Protein AF-A0A1F0C8H4-F1 (afdb_monomer)

Nearest PDB structures (foldseek):
  5tvk-assembly1_B  TM=7.133E-01  e=2.336E+00  Borreliella burgdorferi B31
  8j1c-assembly1_B  TM=4.695E-01  e=2.838E+00  Pseudomonas veronii

Mean predicted aligned error: 10.22 Å

Radius of gyration: 17.97 Å; Cα contacts (8 Å, |Δi|>4): 91; chains: 1; bounding box: 41×26×54 Å

Secondary structure (DSSP, 8-state):
---------S-HHHHHHHHHHHHHHHHHHHHHSB-TTT--BS--PPP-EEEEEE-TT-HHHHHHHHHHTT-TTEEEEEEP-HHHHHHHHTT--HHHHHT-HHHHHHHHHHHHHHHHHHHHHHHH-

Foldseek 3Di:
DDPPPDDDDDDLVVQVVVVVVVVVVLVVQQCVQADPVPRGGPRPDQAADEAEAQEPPDPSSVVSCVVCVPPPSYQYYQHHDCVVVVCVVVVHDVVRLCVDPVSCVVCVVNVVVVVVSVVSNVVVD

pLDDT: mean 75.13, std 14.5, range [27.33, 88.12]

Structure (mmCIF, N/CA/C/O backbone):
data_AF-A0A1F0C8H4-F1
#
_entry.id   AF-A0A1F0C8H4-F1
#
loop_
_atom_site.group_PDB
_atom_site.id
_atom_site.type_symbol
_atom_site.label_atom_id
_atom_site.label_alt_id
_atom_site.label_comp_id
_atom_site.label_asym_id
_atom_site.label_entity_id
_atom_site.label_seq_id
_atom_site.pdbx_PDB_ins_code
_atom_site.Cartn_x
_atom_site.Cartn_y
_atom_site.Cartn_z
_atom_site.occupancy
_atom_site.B_iso_or_equiv
_atom_site.auth_seq_id
_atom_site.auth_comp_id
_atom_site.auth_asym_id
_atom_site.auth_atom_id
_atom_site.pdbx_PDB_model_num
ATOM 1 N N . MET A 1 1 ? -18.655 -1.696 -5.902 1.00 35.06 1 MET A N 1
ATOM 2 C CA . MET A 1 1 ? -17.318 -1.966 -5.323 1.00 35.06 1 MET A CA 1
ATOM 3 C C . MET A 1 1 ? -16.272 -1.104 -6.038 1.00 35.06 1 MET A C 1
ATOM 5 O O . MET A 1 1 ? -15.453 -1.606 -6.791 1.00 35.06 1 MET A O 1
ATOM 9 N N . CYS A 1 2 ? -16.377 0.224 -5.913 1.00 35.12 2 CYS A N 1
ATOM 10 C CA . CYS A 1 2 ? -15.670 1.161 -6.794 1.00 35.12 2 CYS A CA 1
ATOM 11 C C . CYS A 1 2 ? -15.147 2.369 -6.006 1.00 35.12 2 CYS A C 1
ATOM 13 O O . CYS A 1 2 ? -15.578 3.485 -6.244 1.00 35.12 2 CYS A O 1
ATOM 15 N N . LEU A 1 3 ? -14.259 2.147 -5.035 1.00 27.33 3 LEU A N 1
ATOM 16 C CA . LEU A 1 3 ? -13.556 3.225 -4.324 1.00 27.33 3 LEU A CA 1
ATOM 17 C C . LEU A 1 3 ? -12.147 2.765 -3.920 1.00 27.33 3 LEU A C 1
ATOM 19 O O . LEU A 1 3 ? -11.830 2.605 -2.752 1.00 27.33 3 LEU A O 1
ATOM 23 N N . LEU A 1 4 ? -11.300 2.517 -4.917 1.00 32.03 4 LEU A N 1
ATOM 24 C CA . LEU A 1 4 ? -9.841 2.420 -4.750 1.00 32.03 4 LEU A CA 1
ATOM 25 C C . LEU A 1 4 ? -9.121 3.093 -5.932 1.00 32.03 4 LEU A C 1
ATOM 27 O O . LEU A 1 4 ? -8.027 2.710 -6.340 1.00 32.03 4 LEU A O 1
ATOM 31 N N . LYS A 1 5 ? -9.767 4.111 -6.516 1.00 35.88 5 LYS A N 1
ATOM 32 C CA . LYS A 1 5 ? -9.153 5.002 -7.499 1.00 35.88 5 LYS A CA 1
ATOM 33 C C . LYS A 1 5 ? -8.534 6.183 -6.756 1.00 35.88 5 LYS A C 1
ATOM 35 O O . LYS A 1 5 ? -9.225 6.860 -6.012 1.00 35.88 5 LYS A O 1
ATOM 40 N N . GLN A 1 6 ? -7.256 6.414 -7.049 1.00 35.00 6 GLN A N 1
ATOM 41 C CA . GLN A 1 6 ? -6.450 7.590 -6.704 1.00 35.00 6 GLN A CA 1
ATOM 42 C C . GLN A 1 6 ? -6.002 7.727 -5.244 1.00 35.00 6 GLN A C 1
ATOM 44 O O . GLN A 1 6 ? -6.524 8.546 -4.505 1.00 35.00 6 GLN A O 1
ATOM 49 N N . ILE A 1 7 ? -4.906 7.045 -4.891 1.00 33.44 7 ILE A N 1
ATOM 50 C CA . ILE A 1 7 ? -3.913 7.603 -3.956 1.00 33.44 7 ILE A CA 1
ATOM 51 C C . ILE A 1 7 ? -2.512 7.271 -4.489 1.00 33.44 7 ILE A C 1
ATOM 53 O O . ILE A 1 7 ? -1.862 6.314 -4.072 1.00 33.44 7 ILE A O 1
ATOM 57 N N . VAL A 1 8 ? -2.043 8.053 -5.461 1.00 43.28 8 VAL A N 1
ATOM 58 C CA . VAL A 1 8 ? -0.617 8.115 -5.809 1.00 43.28 8 VAL A CA 1
ATOM 59 C C . VAL A 1 8 ? -0.246 9.582 -5.920 1.00 43.28 8 VAL A C 1
ATOM 61 O O . VAL A 1 8 ? -0.296 10.140 -7.004 1.00 43.28 8 VAL A O 1
ATOM 64 N N . THR A 1 9 ? 0.123 10.199 -4.800 1.00 38.75 9 THR A N 1
ATOM 65 C CA . THR A 1 9 ? 1.004 11.371 -4.803 1.00 38.75 9 THR A CA 1
ATOM 66 C C . THR A 1 9 ? 1.609 11.602 -3.418 1.00 38.75 9 THR A C 1
ATOM 68 O O . THR A 1 9 ? 0.905 11.624 -2.416 1.00 38.75 9 THR A O 1
ATOM 71 N N . HIS A 1 10 ? 2.914 11.881 -3.447 1.00 34.62 10 HIS A N 1
ATOM 72 C CA . HIS A 1 10 ? 3.768 12.539 -2.454 1.00 34.62 10 HIS A CA 1
ATOM 73 C C . HIS A 1 10 ? 4.597 11.719 -1.439 1.00 34.62 10 HIS A C 1
ATOM 75 O O . HIS A 1 10 ? 4.100 11.022 -0.566 1.00 34.62 10 HIS A O 1
ATOM 81 N N . LYS A 1 11 ? 5.921 11.912 -1.601 1.00 40.38 11 LYS A N 1
ATOM 82 C CA . LYS A 1 11 ? 7.092 11.683 -0.731 1.00 40.38 11 LYS A CA 1
ATOM 83 C C . LYS A 1 11 ? 6.915 10.778 0.502 1.00 40.38 11 LYS A C 1
ATOM 85 O O . LYS A 1 11 ? 6.245 11.127 1.461 1.00 40.38 11 LYS A O 1
ATOM 90 N N . VAL A 1 12 ? 7.766 9.751 0.531 1.00 46.56 12 VAL A N 1
ATOM 91 C CA . VAL A 1 12 ? 8.044 8.754 1.587 1.00 46.56 12 VAL A CA 1
ATOM 92 C C . VAL A 1 12 ? 8.048 9.291 3.037 1.00 46.56 12 VAL A C 1
ATOM 94 O O . VAL A 1 12 ? 7.595 8.594 3.936 1.00 46.56 12 VAL A O 1
ATOM 97 N N . LEU A 1 13 ? 8.508 10.528 3.287 1.00 43.00 13 LEU A N 1
ATOM 98 C CA . LEU A 1 13 ? 8.471 11.146 4.629 1.00 43.00 13 LEU A CA 1
ATOM 99 C C . LEU A 1 13 ? 7.068 11.610 5.057 1.00 43.00 13 LEU A C 1
ATOM 101 O O . LEU A 1 13 ? 6.732 11.536 6.234 1.00 43.00 13 LEU A O 1
ATOM 105 N N . SER A 1 14 ? 6.233 12.049 4.111 1.00 51.91 14 SER A N 1
ATOM 106 C CA . SER A 1 14 ? 4.853 12.461 4.390 1.00 51.91 14 SER A CA 1
ATOM 107 C C . SER A 1 14 ? 4.005 11.276 4.847 1.00 51.91 14 SER A C 1
ATOM 109 O O . SER A 1 14 ? 3.116 11.442 5.671 1.00 51.91 14 SER A O 1
ATOM 111 N N . THR A 1 15 ? 4.282 10.072 4.340 1.00 56.50 15 THR A N 1
ATOM 112 C CA . THR A 1 15 ? 3.482 8.875 4.627 1.00 56.50 15 THR A CA 1
ATOM 113 C C . THR A 1 15 ? 3.611 8.422 6.085 1.00 56.50 15 THR A C 1
ATOM 115 O O . THR A 1 15 ? 2.633 7.969 6.669 1.00 56.50 15 THR A O 1
ATOM 118 N N . PHE A 1 16 ? 4.791 8.584 6.693 1.00 63.00 16 PHE A N 1
ATOM 119 C CA . PHE A 1 16 ? 5.025 8.219 8.094 1.00 63.00 16 PHE A CA 1
ATOM 120 C C . PHE A 1 16 ? 4.377 9.205 9.075 1.00 63.00 16 PHE A C 1
ATOM 122 O O . PHE A 1 16 ? 3.740 8.790 10.036 1.00 63.00 16 PHE A O 1
ATOM 129 N N . ILE A 1 17 ? 4.472 10.509 8.796 1.00 63.88 17 ILE A N 1
ATOM 130 C CA . ILE A 1 17 ? 3.812 11.546 9.607 1.00 63.88 17 ILE A CA 1
ATOM 131 C C . ILE A 1 17 ? 2.290 11.376 9.543 1.00 63.88 17 ILE A C 1
ATOM 133 O O . ILE A 1 17 ? 1.618 11.423 10.568 1.00 63.88 17 ILE A O 1
ATOM 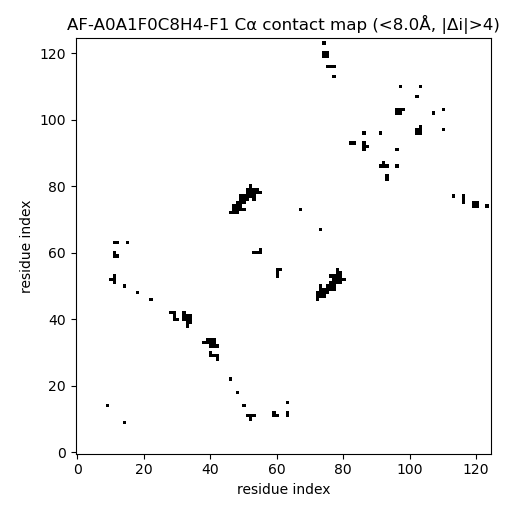137 N N . VAL A 1 18 ? 1.748 11.108 8.349 1.00 70.75 18 VAL A N 1
ATOM 138 C CA . VAL A 1 18 ? 0.315 10.832 8.166 1.00 70.75 18 VAL A CA 1
ATOM 139 C C . VAL A 1 18 ? -0.123 9.592 8.947 1.00 70.75 18 VAL A C 1
ATOM 141 O O . VAL A 1 18 ? -1.209 9.600 9.518 1.00 70.75 18 VAL A O 1
ATOM 144 N N . TYR A 1 19 ? 0.711 8.550 9.006 1.00 71.62 19 TYR A N 1
ATOM 145 C CA . TYR A 1 19 ? 0.418 7.351 9.791 1.00 71.62 19 TYR A CA 1
ATOM 146 C C . TYR A 1 19 ? 0.299 7.650 11.286 1.00 71.62 19 TYR A C 1
ATOM 148 O O . TYR A 1 19 ? -0.704 7.273 11.889 1.00 71.62 19 TYR A O 1
ATOM 156 N N . ILE A 1 20 ? 1.284 8.343 11.864 1.00 73.62 20 ILE A N 1
ATOM 157 C CA . ILE A 1 20 ? 1.271 8.702 13.290 1.00 73.62 20 ILE A CA 1
ATOM 158 C C . ILE A 1 20 ? 0.032 9.542 13.595 1.00 73.62 20 ILE A C 1
ATOM 160 O O . ILE A 1 20 ? -0.769 9.172 14.446 1.00 73.62 20 ILE A O 1
ATOM 164 N N . HIS A 1 21 ? -0.190 10.591 12.805 1.00 80.75 21 HIS A N 1
ATOM 165 C CA . HIS A 1 21 ? -1.296 11.524 13.000 1.00 80.75 21 HIS A CA 1
ATOM 166 C C . HIS A 1 21 ? -2.680 10.866 12.887 1.00 80.75 21 HIS A C 1
ATOM 168 O O . HIS A 1 21 ? -3.586 11.160 13.663 1.00 80.75 21 HIS A O 1
ATOM 174 N N . LEU A 1 22 ? -2.872 9.966 11.915 1.00 80.75 22 LEU A N 1
ATOM 175 C CA . LEU A 1 22 ? -4.128 9.219 11.787 1.00 80.75 22 LEU A CA 1
ATOM 176 C C . LEU A 1 22 ? -4.314 8.219 12.922 1.00 80.75 22 LEU A C 1
ATOM 178 O O . LEU A 1 22 ? -5.440 8.038 13.372 1.00 80.75 22 LEU A O 1
ATOM 182 N N . SER A 1 23 ? -3.236 7.580 13.372 1.00 79.62 23 SER A N 1
ATOM 183 C CA . SER A 1 23 ? -3.293 6.629 14.483 1.00 79.62 23 SER A CA 1
ATOM 184 C C . SER A 1 23 ? -3.679 7.337 15.780 1.00 79.62 23 SER A C 1
ATOM 186 O O . SER A 1 23 ? -4.604 6.893 16.452 1.00 79.62 23 SER A O 1
ATOM 188 N N . GLU A 1 24 ? -3.046 8.474 16.077 1.00 83.75 24 GLU A N 1
ATOM 189 C CA . GLU A 1 24 ? -3.352 9.311 17.244 1.00 83.75 24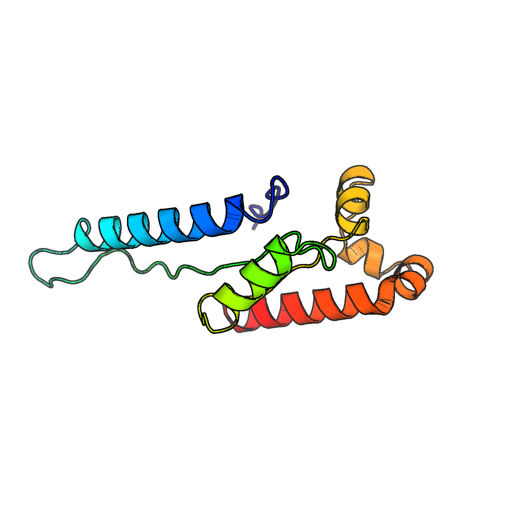 GLU A CA 1
ATOM 190 C C . GLU A 1 24 ? -4.815 9.761 17.239 1.00 83.75 24 GLU A C 1
ATOM 192 O O . GLU A 1 24 ? -5.543 9.497 18.193 1.00 83.75 24 GLU A O 1
ATOM 197 N N . ARG A 1 25 ? -5.297 10.315 16.119 1.00 83.69 25 ARG A N 1
ATOM 198 C CA . ARG A 1 25 ? -6.700 10.743 15.995 1.00 83.69 25 ARG A CA 1
ATOM 199 C C . ARG A 1 25 ? -7.709 9.613 16.142 1.00 83.69 25 ARG A C 1
ATOM 201 O O . ARG A 1 25 ? -8.818 9.835 16.618 1.00 83.69 25 ARG A O 1
ATOM 208 N N . LEU A 1 26 ? -7.372 8.411 15.682 1.00 83.00 26 LEU A N 1
ATOM 209 C CA . LEU A 1 26 ? -8.274 7.264 15.775 1.00 83.00 26 LEU A CA 1
ATOM 210 C C . LEU A 1 26 ? -8.362 6.762 17.223 1.00 83.00 26 LEU A C 1
ATOM 212 O O . LEU A 1 26 ? -9.438 6.359 17.660 1.00 83.00 26 LEU A O 1
ATOM 216 N N . GLU A 1 27 ? -7.268 6.841 17.983 1.00 82.12 27 GLU A N 1
ATOM 217 C CA . GLU A 1 27 ? -7.264 6.547 19.421 1.00 82.12 27 GLU A CA 1
ATOM 218 C C . GLU A 1 27 ? -7.977 7.626 20.251 1.00 82.12 27 GLU A C 1
ATOM 220 O O . GLU A 1 27 ? -8.754 7.290 21.150 1.00 82.12 27 GLU A O 1
ATOM 225 N N . GLU A 1 28 ? -7.813 8.907 19.912 1.00 83.62 28 GLU A N 1
ATOM 226 C CA . GLU A 1 28 ? -8.620 9.996 20.486 1.00 83.62 28 GLU A CA 1
ATOM 227 C C . GLU A 1 28 ? -10.112 9.740 20.242 1.00 83.62 28 GLU A C 1
ATOM 229 O O . GLU A 1 28 ? -10.909 9.703 21.179 1.00 83.62 28 GLU A O 1
ATOM 234 N N . PHE A 1 29 ? -10.482 9.428 18.998 1.00 81.75 29 PHE A N 1
ATOM 235 C CA . PHE A 1 29 ? -11.871 9.161 18.640 1.00 81.75 29 PHE A CA 1
ATOM 236 C C . PHE A 1 29 ? -12.444 7.928 19.352 1.00 81.75 29 PHE A C 1
ATOM 238 O O . PHE A 1 29 ? -13.600 7.942 19.770 1.00 81.75 29 PHE A O 1
ATOM 245 N N . LYS A 1 30 ? -11.648 6.871 19.555 1.00 81.44 30 LYS A N 1
ATOM 246 C CA . LYS A 1 30 ? -12.053 5.711 20.369 1.00 81.44 30 LYS A CA 1
ATOM 247 C C . LYS A 1 30 ? -12.343 6.087 21.818 1.00 81.44 30 LYS A C 1
ATOM 249 O O . LYS A 1 30 ? -13.261 5.517 22.411 1.00 81.44 30 LYS A O 1
A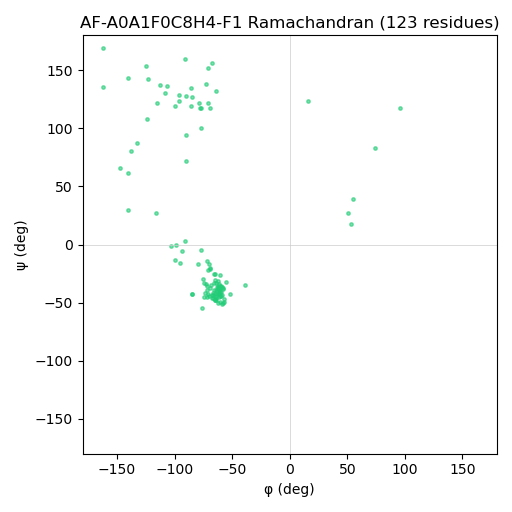TOM 254 N N . THR A 1 31 ? -11.543 7.001 22.363 1.00 78.50 31 THR A N 1
ATOM 255 C CA . THR A 1 31 ? -11.619 7.465 23.752 1.00 78.50 31 THR A CA 1
ATOM 256 C C . THR A 1 31 ? -12.790 8.416 23.972 1.00 78.50 31 THR A C 1
ATOM 258 O O . THR A 1 31 ? -13.342 8.444 25.065 1.00 78.50 31 THR A O 1
ATOM 261 N N . GLU A 1 32 ? -13.202 9.166 22.950 1.00 79.62 32 GLU A N 1
ATOM 262 C CA . GLU A 1 32 ? -14.374 10.047 23.006 1.00 79.62 32 GLU A CA 1
ATOM 263 C C . GLU A 1 32 ? -15.681 9.301 22.708 1.00 79.62 32 GLU A C 1
ATOM 265 O O . GLU A 1 32 ? -16.687 9.487 23.392 1.00 79.62 32 GLU A O 1
ATOM 270 N N . ALA A 1 33 ? -15.677 8.422 21.703 1.00 76.25 33 ALA A N 1
ATOM 271 C CA . ALA A 1 33 ? -16.850 7.673 21.270 1.00 76.25 33 ALA A CA 1
ATOM 272 C C . ALA A 1 33 ? -16.963 6.337 22.020 1.00 76.25 33 ALA A C 1
ATOM 274 O O . ALA A 1 33 ? -16.769 5.261 21.444 1.00 76.25 33 ALA A O 1
ATOM 275 N N . PHE A 1 34 ? -17.310 6.402 23.305 1.00 75.44 34 PHE A N 1
ATOM 276 C CA . PHE A 1 34 ? -17.566 5.224 24.134 1.00 75.44 34 PHE A CA 1
ATOM 277 C C . PHE A 1 34 ? -18.942 5.260 24.796 1.00 75.44 34 PHE A C 1
ATOM 279 O O . PHE A 1 34 ? -19.540 6.309 25.031 1.00 75.44 34 PHE A O 1
ATOM 286 N N . ASP A 1 35 ? -19.462 4.077 25.093 1.00 75.38 35 ASP A N 1
ATOM 287 C CA . ASP A 1 35 ? -20.694 3.915 25.850 1.00 75.38 35 ASP A CA 1
ATOM 288 C C . ASP A 1 35 ? -20.422 4.111 27.351 1.00 75.38 35 ASP A C 1
ATOM 290 O O . ASP A 1 35 ? -19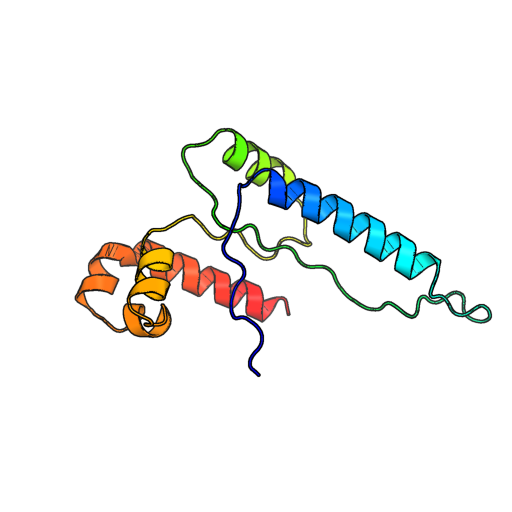.638 3.381 27.961 1.00 75.38 35 ASP A O 1
ATOM 294 N N . PHE A 1 36 ? -21.102 5.074 27.974 1.00 66.88 36 PHE A N 1
ATOM 295 C CA . PHE A 1 36 ? -20.967 5.377 29.401 1.00 66.88 36 PHE A CA 1
ATOM 296 C C . PHE A 1 36 ? -21.333 4.204 30.324 1.00 66.88 36 PHE A C 1
ATOM 298 O O . PHE A 1 36 ? -20.823 4.141 31.445 1.00 66.88 36 PHE A O 1
ATOM 305 N N . LYS A 1 37 ? -22.195 3.273 29.886 1.00 73.06 37 LYS A N 1
ATOM 306 C CA . LYS A 1 37 ? -22.593 2.107 30.693 1.00 73.06 37 LYS A CA 1
ATOM 307 C C . LYS A 1 37 ? -21.617 0.942 30.575 1.00 73.06 37 LYS A C 1
ATOM 309 O O . LYS A 1 37 ? -21.321 0.303 31.580 1.00 73.06 37 LYS A O 1
ATOM 314 N N . THR A 1 38 ? -21.141 0.647 29.370 1.00 74.44 38 THR A N 1
ATOM 315 C CA . THR A 1 38 ? -20.311 -0.543 29.104 1.00 74.44 38 THR A CA 1
ATOM 316 C C . THR A 1 38 ? -18.814 -0.235 29.044 1.00 74.44 38 THR A C 1
ATOM 318 O O . THR A 1 38 ? -18.004 -1.159 29.087 1.00 74.44 38 THR A O 1
ATOM 321 N N . ARG A 1 39 ? -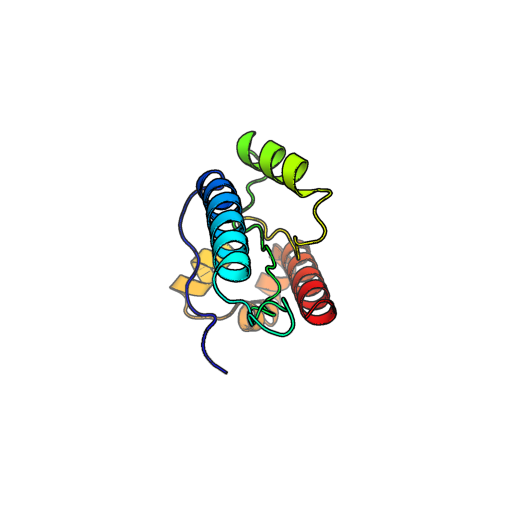18.435 1.052 28.963 1.00 70.25 39 ARG A N 1
ATOM 322 C CA . ARG A 1 39 ? -17.070 1.543 28.684 1.00 70.25 39 ARG A CA 1
ATOM 323 C C . ARG A 1 39 ? -16.451 0.961 27.408 1.00 70.25 39 ARG A C 1
ATOM 325 O O . ARG A 1 39 ? -15.238 1.028 27.226 1.00 70.25 39 ARG A O 1
ATOM 332 N N . ALA A 1 40 ? -17.269 0.400 26.521 1.00 69.88 40 ALA A N 1
ATOM 333 C CA . ALA A 1 40 ? -16.823 -0.092 25.231 1.00 69.88 40 ALA A CA 1
ATOM 334 C C . ALA A 1 40 ? -16.819 1.058 24.218 1.00 69.88 40 ALA A C 1
ATOM 336 O O . ALA A 1 40 ? -17.771 1.836 24.141 1.00 69.88 40 ALA A O 1
ATOM 337 N N . SER A 1 41 ? -15.743 1.161 23.439 1.00 72.06 41 SER A N 1
ATOM 338 C CA . SER A 1 41 ? -15.677 2.105 22.325 1.00 72.06 41 SER A CA 1
ATOM 339 C C . SER A 1 41 ? -16.570 1.633 21.176 1.00 72.06 41 SER A C 1
ATOM 341 O O . SER A 1 41 ? -16.553 0.453 20.818 1.00 72.06 41 SER A O 1
ATOM 343 N N . TYR A 1 42 ? -17.309 2.553 20.555 1.00 75.19 42 TYR A N 1
ATOM 344 C CA . TYR A 1 42 ? -18.088 2.275 19.341 1.00 75.19 42 TYR A CA 1
ATOM 345 C C . TYR A 1 42 ? -17.201 2.094 18.100 1.00 75.19 42 TYR A C 1
ATOM 347 O O . TYR A 1 42 ? -17.652 1.607 17.061 1.00 75.19 42 TYR A O 1
ATOM 355 N N . VAL A 1 43 ? -15.929 2.480 18.190 1.00 72.94 43 VAL A N 1
ATOM 356 C CA . VAL A 1 43 ? -14.999 2.492 17.064 1.00 72.94 43 VAL A CA 1
ATOM 357 C C . VAL A 1 43 ? -14.289 1.142 16.972 1.00 72.94 43 VAL A C 1
ATOM 359 O O . VAL A 1 43 ? -13.256 0.901 17.594 1.00 72.94 43 VAL A O 1
ATOM 362 N N . THR A 1 44 ? -14.837 0.250 16.150 1.00 74.62 44 THR A N 1
ATOM 363 C CA . THR A 1 44 ? -14.294 -1.101 15.901 1.00 74.62 44 THR A CA 1
ATOM 364 C C . THR A 1 44 ? -13.318 -1.166 14.720 1.00 74.62 44 THR A C 1
ATOM 366 O O . THR A 1 44 ? -12.834 -2.242 14.362 1.00 74.62 44 THR A O 1
ATOM 369 N N . ALA A 1 45 ? -13.014 -0.022 14.100 1.00 74.50 45 ALA A N 1
ATOM 370 C CA . ALA A 1 45 ? -12.167 0.053 12.918 1.00 74.50 45 ALA A CA 1
ATOM 371 C C . ALA A 1 45 ? -10.727 -0.406 13.213 1.00 74.50 45 ALA A C 1
ATOM 373 O O . ALA A 1 45 ? -10.088 0.044 14.168 1.00 74.50 45 ALA A O 1
ATOM 374 N N . LYS A 1 46 ? -10.200 -1.283 12.351 1.00 74.75 46 LYS A N 1
ATOM 375 C CA . LYS A 1 46 ? -8.795 -1.705 12.364 1.00 74.75 46 LYS A CA 1
ATOM 376 C C . LYS A 1 46 ? -8.012 -0.870 11.358 1.00 74.75 46 LYS A C 1
ATOM 378 O O . LYS A 1 46 ? -8.359 -0.837 10.179 1.00 74.75 46 LYS A O 1
ATOM 383 N N . LEU A 1 47 ? -6.960 -0.205 11.829 1.00 76.31 47 LEU A N 1
ATOM 384 C CA . LEU A 1 47 ? -6.073 0.574 10.976 1.00 76.31 47 LEU A CA 1
ATOM 385 C C . LEU A 1 47 ? -5.007 -0.340 10.369 1.00 76.31 47 LEU A C 1
ATOM 387 O O . LEU A 1 47 ? -4.304 -1.057 11.081 1.00 76.31 47 LEU A O 1
ATOM 391 N N . PHE A 1 48 ? -4.890 -0.290 9.048 1.00 79.75 48 PHE A N 1
ATOM 392 C CA . PHE A 1 48 ? -3.881 -1.017 8.294 1.00 79.75 48 PHE A CA 1
ATOM 393 C C . PHE A 1 48 ? -3.054 -0.057 7.450 1.00 79.75 48 PHE A C 1
ATOM 395 O O . PHE A 1 48 ? -3.584 0.895 6.875 1.00 79.75 48 PHE A O 1
ATOM 402 N N . PHE A 1 49 ? -1.756 -0.334 7.341 1.00 79.44 49 PHE A N 1
ATOM 403 C CA . PHE A 1 49 ? -0.821 0.515 6.617 1.00 79.44 49 PHE A CA 1
ATOM 404 C C . PHE A 1 49 ? -0.274 -0.161 5.356 1.00 79.44 49 PHE A C 1
ATOM 406 O O . PHE A 1 49 ? 0.113 -1.333 5.364 1.00 79.44 49 PHE A O 1
ATOM 413 N N . LEU A 1 50 ? -0.196 0.610 4.269 1.00 81.00 50 LEU A N 1
ATOM 414 C CA . LEU A 1 50 ? 0.381 0.202 2.991 1.00 81.00 50 LEU A CA 1
ATOM 415 C C . LEU A 1 50 ? 1.482 1.194 2.603 1.00 81.00 50 LEU A C 1
ATOM 417 O O . LEU A 1 50 ? 1.202 2.331 2.223 1.00 81.00 50 LEU A O 1
ATOM 421 N N . GLY A 1 51 ? 2.743 0.771 2.692 1.00 76.69 51 GLY A N 1
ATOM 422 C CA . GLY A 1 51 ? 3.873 1.635 2.352 1.00 76.69 51 GLY A CA 1
ATOM 423 C C . GLY A 1 51 ? 4.039 1.747 0.842 1.00 76.69 51 GLY A C 1
ATOM 424 O O . GLY A 1 51 ? 4.580 0.844 0.217 1.00 76.69 51 GLY A O 1
ATOM 425 N N . ASN A 1 52 ? 3.571 2.839 0.242 1.00 80.81 52 ASN A N 1
ATOM 426 C CA . ASN A 1 52 ? 3.611 3.044 -1.208 1.00 80.81 52 ASN A CA 1
ATOM 427 C C . ASN A 1 52 ? 4.891 3.773 -1.677 1.00 80.81 52 ASN A C 1
ATOM 429 O O . ASN A 1 52 ? 5.533 4.490 -0.911 1.00 80.81 52 ASN A O 1
ATOM 433 N N . MET A 1 53 ? 5.226 3.638 -2.966 1.00 76.31 53 MET A N 1
ATOM 434 C CA . MET A 1 53 ? 6.315 4.347 -3.658 1.00 76.31 53 MET A CA 1
ATOM 435 C C . MET A 1 53 ? 7.698 4.201 -3.003 1.00 76.31 53 MET A C 1
ATOM 437 O O . MET A 1 53 ? 8.498 5.144 -2.988 1.00 76.31 53 MET A O 1
ATOM 441 N N . ILE A 1 54 ? 8.015 3.012 -2.496 1.00 80.25 54 ILE A N 1
ATOM 442 C CA . ILE A 1 54 ? 9.304 2.763 -1.846 1.00 80.25 54 ILE A CA 1
ATOM 443 C C . ILE A 1 54 ? 10.428 2.782 -2.890 1.00 80.25 54 ILE A C 1
ATOM 445 O O . ILE A 1 54 ? 10.449 1.970 -3.819 1.00 80.25 54 ILE A O 1
ATOM 449 N N . LYS A 1 55 ? 11.373 3.722 -2.755 1.00 79.12 55 LYS A N 1
ATOM 450 C CA . LYS A 1 55 ? 12.538 3.845 -3.646 1.00 79.12 55 LYS A CA 1
ATOM 451 C C . LYS A 1 55 ? 13.746 3.140 -3.036 1.00 79.12 55 LYS A C 1
ATOM 453 O O . LYS A 1 55 ? 14.139 3.432 -1.915 1.00 79.12 55 LYS A O 1
ATOM 458 N N . HIS A 1 56 ? 14.409 2.268 -3.789 1.00 70.00 56 HIS A N 1
ATOM 459 C CA . HIS A 1 56 ? 15.564 1.522 -3.267 1.00 70.00 56 HIS A CA 1
ATOM 460 C C . HIS A 1 56 ? 16.814 2.388 -3.007 1.00 70.00 56 HIS A C 1
ATOM 462 O O . HIS A 1 56 ? 17.683 1.996 -2.228 1.00 70.00 56 HIS A O 1
ATOM 468 N N . ASN A 1 57 ? 16.915 3.563 -3.638 1.00 69.56 57 ASN A N 1
ATOM 469 C CA . ASN A 1 57 ? 18.125 4.388 -3.640 1.00 69.56 57 ASN A CA 1
ATOM 470 C C . ASN A 1 57 ? 18.128 5.546 -2.628 1.00 69.56 57 ASN A C 1
ATOM 472 O O . ASN A 1 57 ? 19.122 6.265 -2.565 1.00 69.56 57 ASN A O 1
ATOM 476 N N . THR A 1 58 ? 17.072 5.744 -1.831 1.00 78.62 58 THR A N 1
ATOM 477 C CA . THR A 1 58 ? 17.029 6.852 -0.862 1.00 78.62 58 THR A CA 1
ATOM 478 C C . THR A 1 58 ? 17.194 6.361 0.574 1.00 78.62 58 THR A C 1
ATOM 480 O O . THR A 1 58 ? 16.564 5.387 0.989 1.00 78.62 58 THR A O 1
ATOM 483 N N . ASN A 1 59 ? 18.013 7.067 1.361 1.00 76.44 59 ASN A N 1
ATOM 484 C CA . ASN A 1 59 ? 18.193 6.779 2.791 1.00 76.44 59 ASN A CA 1
ATOM 485 C C . ASN A 1 59 ? 16.862 6.845 3.555 1.00 76.44 59 ASN A C 1
ATOM 487 O O . ASN A 1 59 ? 16.575 5.958 4.350 1.00 76.44 59 ASN A O 1
ATOM 491 N N . SER A 1 60 ? 15.996 7.797 3.200 1.00 74.19 60 SER A N 1
ATOM 492 C CA . SER A 1 60 ? 14.643 7.930 3.750 1.00 74.19 60 SER A CA 1
ATOM 493 C C . SER A 1 60 ? 13.767 6.688 3.557 1.00 74.19 60 SER A C 1
ATOM 495 O O . SER A 1 60 ? 13.013 6.321 4.451 1.00 74.19 60 SER A O 1
ATOM 497 N N . SER A 1 61 ? 13.880 5.995 2.417 1.00 72.44 61 SER A N 1
ATOM 498 C CA . SER A 1 61 ? 13.133 4.751 2.190 1.00 72.44 61 SER A CA 1
ATOM 499 C C . SER A 1 61 ? 13.683 3.612 3.043 1.00 72.44 61 SER A C 1
ATOM 501 O O . SER A 1 61 ? 12.916 2.794 3.542 1.00 72.44 61 SER A O 1
ATOM 503 N N . LYS A 1 62 ? 15.005 3.564 3.255 1.00 78.81 62 LYS A N 1
ATOM 504 C CA . LYS A 1 62 ? 15.637 2.563 4.129 1.00 78.81 62 LYS A CA 1
ATOM 505 C C . LYS A 1 62 ? 15.240 2.766 5.590 1.00 78.81 62 LYS A C 1
ATOM 507 O O . LYS A 1 62 ? 14.970 1.783 6.274 1.00 78.81 62 LYS A O 1
ATOM 512 N N . GLU A 1 63 ? 15.192 4.010 6.056 1.00 77.62 63 GLU A N 1
ATOM 513 C CA . GLU A 1 63 ? 14.715 4.352 7.401 1.00 77.62 63 GLU A CA 1
ATOM 514 C C . GLU A 1 63 ? 13.242 3.997 7.580 1.00 77.62 63 GLU A C 1
ATOM 516 O O . GLU A 1 63 ? 12.909 3.306 8.537 1.00 77.62 63 GLU A O 1
ATOM 521 N N . LEU A 1 64 ? 12.386 4.345 6.612 1.00 77.25 64 LEU A N 1
ATOM 522 C CA . LEU A 1 64 ? 10.972 3.972 6.651 1.00 77.25 64 LEU A CA 1
ATOM 523 C C . LEU A 1 64 ? 10.785 2.450 6.753 1.00 77.25 64 LEU A C 1
ATOM 525 O O . LEU A 1 64 ? 10.025 1.974 7.593 1.00 77.25 64 LEU A O 1
ATOM 529 N N . ILE A 1 65 ? 11.508 1.674 5.937 1.00 78.62 65 ILE A N 1
ATOM 530 C CA . ILE A 1 65 ? 11.453 0.206 5.991 1.00 78.62 65 ILE A CA 1
ATOM 531 C C . ILE A 1 65 ? 11.900 -0.305 7.364 1.00 78.62 65 ILE A C 1
ATOM 533 O O . ILE A 1 65 ? 11.292 -1.237 7.881 1.00 78.62 65 ILE A O 1
ATOM 537 N N . ARG A 1 66 ? 12.950 0.277 7.960 1.00 79.81 66 ARG A N 1
ATOM 538 C CA . ARG A 1 66 ? 13.446 -0.128 9.286 1.00 79.81 66 ARG A CA 1
ATOM 539 C C . ARG A 1 66 ? 12.417 0.140 10.380 1.00 79.81 66 ARG A C 1
ATOM 541 O O . ARG A 1 66 ? 12.149 -0.773 11.156 1.00 79.81 66 ARG A O 1
ATOM 548 N N . SER A 1 67 ? 11.821 1.330 10.406 1.00 76.69 67 SER A N 1
ATOM 549 C CA . SER A 1 67 ? 10.816 1.702 11.409 1.00 76.69 67 SER A CA 1
ATOM 550 C C . SER A 1 67 ? 9.550 0.851 11.307 1.00 76.69 67 SER A C 1
ATOM 552 O O . SER A 1 67 ? 8.944 0.522 12.319 1.00 76.69 67 SER A O 1
ATOM 554 N N . LEU A 1 68 ? 9.179 0.441 10.091 1.00 77.12 68 LEU A N 1
ATOM 555 C CA . LEU A 1 68 ? 7.958 -0.324 9.830 1.00 77.12 68 LEU A CA 1
ATOM 556 C C . LEU A 1 68 ? 8.156 -1.850 9.819 1.00 77.12 68 LEU A C 1
ATOM 558 O O . LEU A 1 68 ? 7.180 -2.589 9.713 1.00 77.12 68 LEU A O 1
ATOM 562 N N . LYS A 1 69 ? 9.394 -2.353 9.930 1.00 73.62 69 LYS A N 1
ATOM 563 C CA . LYS A 1 69 ? 9.704 -3.789 9.776 1.00 73.62 69 LYS A CA 1
ATOM 564 C C . LYS A 1 69 ? 9.016 -4.680 10.816 1.00 73.62 69 LYS A C 1
ATOM 566 O O . LYS A 1 69 ? 8.708 -5.829 10.513 1.00 73.62 69 LYS A O 1
ATOM 571 N N . ASN A 1 70 ? 8.795 -4.153 12.019 1.00 73.00 70 ASN A N 1
ATOM 572 C CA . ASN A 1 70 ? 8.250 -4.900 13.155 1.00 73.00 70 ASN A CA 1
ATOM 573 C C . ASN A 1 70 ? 6.767 -4.601 13.425 1.00 73.00 70 ASN A C 1
ATOM 575 O O . ASN A 1 70 ? 6.186 -5.188 14.337 1.00 73.00 70 ASN A O 1
ATOM 579 N N . ASP A 1 71 ? 6.148 -3.703 12.656 1.00 76.19 71 ASP A N 1
ATOM 580 C CA . ASP A 1 71 ? 4.765 -3.297 12.880 1.00 76.19 71 ASP A CA 1
ATOM 581 C C . ASP A 1 71 ? 3.792 -4.260 12.175 1.00 76.19 71 ASP A C 1
ATOM 583 O O . ASP A 1 71 ? 3.813 -4.443 10.954 1.00 76.19 71 ASP A O 1
ATOM 587 N N . LYS A 1 72 ? 2.924 -4.905 12.963 1.00 73.62 72 LYS A N 1
ATOM 588 C CA . LYS A 1 72 ? 1.944 -5.888 12.475 1.00 73.62 72 LYS A CA 1
ATOM 589 C C . LYS A 1 72 ? 0.812 -5.246 11.665 1.00 73.62 72 LYS A C 1
ATOM 5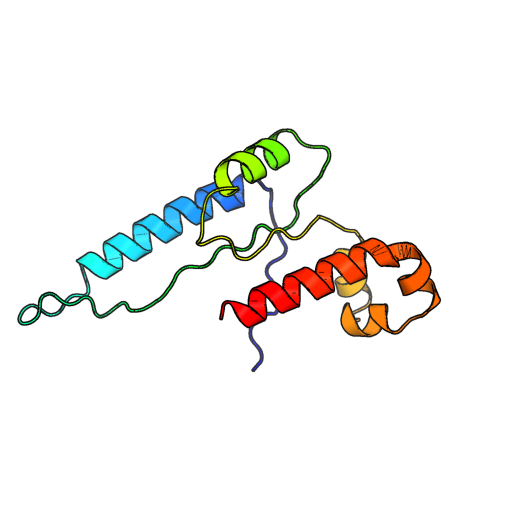91 O O . LYS A 1 72 ? 0.189 -5.955 10.865 1.00 73.62 72 LYS A O 1
ATOM 596 N N . SER A 1 73 ? 0.569 -3.945 11.853 1.00 76.94 73 SER A N 1
ATOM 597 C CA . SER A 1 73 ? -0.439 -3.167 11.118 1.00 76.94 73 SER A CA 1
ATOM 598 C C . SER A 1 73 ? -0.051 -2.943 9.652 1.00 76.94 73 SER A C 1
ATOM 600 O O . SER A 1 73 ? -0.908 -2.663 8.811 1.00 76.94 73 SER A O 1
ATOM 602 N N . VAL A 1 74 ? 1.227 -3.136 9.308 1.00 80.25 74 VAL A N 1
ATOM 603 C CA . VAL A 1 74 ? 1.723 -3.002 7.940 1.00 80.25 74 VAL A CA 1
ATOM 604 C C . VAL A 1 74 ? 1.338 -4.239 7.127 1.00 80.25 74 VAL A C 1
ATOM 606 O O . VAL A 1 74 ? 1.747 -5.379 7.394 1.00 80.25 74 VAL A O 1
ATOM 609 N N . LEU A 1 75 ? 0.533 -4.020 6.092 1.00 80.56 75 LEU A N 1
ATOM 610 C CA . LEU A 1 75 ? 0.105 -5.069 5.175 1.00 80.56 75 LEU A CA 1
ATOM 611 C C . LEU A 1 75 ? 1.236 -5.416 4.207 1.00 80.56 75 LEU A C 1
ATOM 613 O O . LEU A 1 75 ? 1.674 -6.573 4.131 1.00 80.56 75 LEU A O 1
ATOM 617 N N . ALA A 1 76 ? 1.755 -4.401 3.517 1.00 80.44 76 ALA A N 1
ATOM 618 C CA . ALA A 1 76 ? 2.806 -4.563 2.527 1.00 80.44 76 ALA A CA 1
ATOM 619 C C . ALA A 1 76 ? 3.535 -3.254 2.196 1.00 80.44 76 ALA A C 1
ATOM 621 O O . ALA A 1 76 ? 3.098 -2.161 2.558 1.00 80.44 76 ALA A O 1
ATOM 622 N N . MET A 1 77 ? 4.644 -3.402 1.468 1.00 81.00 77 MET A N 1
ATOM 623 C CA . MET A 1 77 ? 5.426 -2.318 0.883 1.00 81.00 77 MET A CA 1
ATOM 624 C C . MET A 1 77 ? 5.358 -2.444 -0.640 1.00 81.00 77 MET A C 1
ATOM 626 O O . MET A 1 77 ? 5.744 -3.475 -1.181 1.00 81.00 77 MET A O 1
ATOM 630 N N . ILE A 1 78 ? 4.876 -1.410 -1.325 1.00 83.56 78 ILE A N 1
ATOM 631 C CA . ILE A 1 78 ? 4.790 -1.352 -2.783 1.00 83.56 78 ILE A CA 1
ATOM 632 C C . ILE A 1 78 ? 5.978 -0.531 -3.309 1.00 83.56 78 ILE A C 1
ATOM 634 O O . ILE A 1 78 ? 6.112 0.654 -2.970 1.00 83.56 78 ILE A O 1
ATOM 638 N N . PRO A 1 79 ? 6.859 -1.128 -4.133 1.00 82.81 79 PRO A N 1
ATOM 639 C CA . PRO A 1 79 ? 8.009 -0.427 -4.678 1.00 82.81 79 PRO A CA 1
ATOM 640 C C . PRO A 1 79 ? 7.594 0.607 -5.725 1.00 82.81 79 PRO A C 1
ATOM 642 O O . PRO A 1 79 ? 6.602 0.460 -6.441 1.00 82.81 79 PRO A O 1
ATOM 645 N N . HIS A 1 80 ? 8.405 1.651 -5.864 1.00 84.12 80 HIS A N 1
ATOM 646 C CA . HIS A 1 80 ? 8.238 2.631 -6.929 1.00 84.12 80 HIS A CA 1
ATOM 647 C C . HIS A 1 80 ? 8.603 2.030 -8.296 1.00 84.12 80 HIS A C 1
ATOM 649 O O . HIS A 1 80 ? 9.752 1.635 -8.518 1.00 84.12 80 HIS A O 1
ATOM 655 N N . LYS A 1 81 ? 7.662 2.041 -9.247 1.00 85.31 81 LYS A N 1
ATOM 656 C CA . LYS A 1 81 ? 7.879 1.579 -10.626 1.00 85.31 81 LYS A CA 1
ATOM 657 C C . LYS A 1 81 ? 7.188 2.462 -11.656 1.00 85.31 81 LYS A C 1
ATOM 659 O O . LYS A 1 81 ? 6.061 2.896 -11.458 1.00 85.31 81 LYS A O 1
ATOM 664 N N . GLU A 1 82 ? 7.849 2.641 -12.797 1.00 83.50 82 GLU A N 1
ATOM 665 C CA . GLU A 1 82 ? 7.322 3.437 -13.913 1.00 83.50 82 GLU A CA 1
ATOM 666 C C . GLU A 1 82 ? 6.061 2.825 -14.537 1.00 83.50 82 GLU A C 1
ATOM 668 O O . GLU A 1 82 ? 5.204 3.542 -15.041 1.00 83.50 82 GLU A O 1
ATOM 673 N N . LEU A 1 83 ? 5.884 1.504 -14.422 1.00 84.88 83 LEU A N 1
ATOM 674 C CA . LEU A 1 83 ? 4.668 0.815 -14.860 1.00 84.88 83 LEU A CA 1
ATOM 675 C C . LEU A 1 83 ? 3.394 1.388 -14.225 1.00 84.88 83 LEU A C 1
ATOM 677 O O . LEU A 1 83 ? 2.364 1.414 -14.887 1.00 84.88 83 LEU A O 1
ATOM 681 N N . PHE A 1 84 ? 3.449 1.901 -12.990 1.00 84.31 84 PHE A N 1
ATOM 682 C CA . PHE A 1 84 ? 2.294 2.561 -12.371 1.00 84.31 84 PHE A CA 1
ATOM 683 C C . PHE A 1 84 ? 1.932 3.868 -13.091 1.00 84.31 84 PHE A C 1
ATOM 685 O O . PHE A 1 84 ? 0.760 4.107 -13.395 1.00 84.31 84 PHE A O 1
ATOM 692 N N . ASN A 1 85 ? 2.934 4.679 -13.433 1.00 84.56 85 ASN A N 1
ATOM 693 C CA . ASN A 1 85 ? 2.735 5.925 -14.172 1.00 84.56 85 ASN A CA 1
ATOM 694 C C . ASN A 1 85 ? 2.201 5.627 -15.573 1.00 84.56 85 ASN A C 1
ATOM 696 O O . ASN A 1 85 ? 1.171 6.168 -15.978 1.00 84.56 85 ASN A O 1
ATOM 700 N N . ARG A 1 86 ? 2.828 4.672 -16.266 1.00 84.81 86 ARG A N 1
ATOM 701 C CA . ARG A 1 86 ? 2.389 4.215 -17.584 1.00 84.81 86 ARG A CA 1
ATOM 702 C C . ARG A 1 86 ? 0.971 3.645 -17.566 1.00 84.81 86 ARG A C 1
ATOM 704 O O . ARG A 1 86 ? 0.188 3.969 -18.444 1.00 84.81 86 ARG A O 1
ATOM 711 N N . SER A 1 87 ? 0.602 2.866 -16.548 1.00 84.75 87 SER A N 1
ATOM 712 C CA . SER A 1 87 ? -0.767 2.343 -16.393 1.00 84.75 87 SER A CA 1
ATOM 713 C C . SER A 1 87 ? -1.815 3.452 -16.288 1.00 84.75 87 SER A C 1
ATOM 715 O O . SER A 1 87 ? -2.902 3.350 -16.858 1.00 84.75 87 SER A O 1
ATOM 717 N N . THR A 1 88 ? -1.452 4.555 -15.631 1.00 84.69 88 THR A N 1
ATOM 718 C CA . THR A 1 88 ? -2.312 5.733 -15.489 1.00 84.69 88 THR A CA 1
ATOM 719 C C . THR A 1 88 ? -2.430 6.490 -16.811 1.00 84.69 88 THR A C 1
ATOM 721 O O . THR A 1 88 ? -3.541 6.831 -17.217 1.00 84.69 88 THR A O 1
ATOM 724 N N . LEU A 1 89 ? -1.306 6.708 -17.503 1.00 86.00 89 LEU A N 1
ATOM 725 C CA . LEU A 1 89 ? -1.261 7.391 -18.801 1.00 86.00 89 LEU A CA 1
ATOM 726 C C . LEU A 1 89 ? -2.006 6.607 -19.888 1.00 86.00 89 LEU A C 1
ATOM 728 O O . LEU A 1 89 ? -2.866 7.158 -20.573 1.00 86.00 89 LEU A O 1
ATOM 732 N N . ASP A 1 90 ? -1.737 5.307 -19.984 1.00 85.44 90 ASP A N 1
ATOM 733 C CA . ASP A 1 90 ? -2.316 4.413 -20.989 1.00 85.44 90 ASP A CA 1
ATOM 734 C C . ASP A 1 90 ? -3.767 4.014 -20.651 1.00 85.44 90 ASP A C 1
ATOM 736 O O . ASP A 1 90 ? -4.408 3.309 -21.431 1.00 85.44 90 ASP A O 1
ATOM 740 N N . LYS A 1 91 ? -4.288 4.426 -19.481 1.00 86.19 91 LYS A N 1
ATOM 741 C CA . LYS A 1 91 ? -5.602 4.036 -18.924 1.00 86.19 91 LYS A CA 1
ATOM 742 C C . LYS A 1 91 ? -5.828 2.516 -18.899 1.00 86.19 91 LYS A C 1
ATOM 744 O O . LYS A 1 91 ? -6.966 2.046 -18.927 1.00 86.19 91 LYS A O 1
ATOM 749 N N . LYS A 1 92 ? -4.744 1.744 -18.828 1.00 84.56 92 LYS A N 1
ATOM 750 C CA . LYS A 1 92 ? -4.738 0.278 -18.792 1.00 84.56 92 LYS A CA 1
ATOM 751 C C . LYS A 1 92 ? -4.354 -0.175 -17.395 1.00 84.56 92 LYS A C 1
ATOM 753 O O . LYS A 1 92 ? -3.353 0.278 -16.856 1.00 84.56 92 LYS A O 1
ATOM 758 N N . SER A 1 93 ? -5.132 -1.079 -16.808 1.00 84.56 93 SER A N 1
ATOM 759 C CA . SER A 1 93 ? -4.817 -1.625 -15.485 1.00 84.56 93 SER A CA 1
ATOM 760 C C . SER A 1 93 ? -3.558 -2.497 -15.523 1.00 84.56 93 SER A C 1
ATOM 762 O O . SER A 1 93 ? -3.210 -3.074 -16.555 1.00 84.56 93 SER A O 1
ATOM 764 N N . LEU A 1 94 ? -2.894 -2.654 -14.374 1.00 84.81 94 LEU A N 1
ATOM 765 C CA . LEU A 1 94 ? -1.739 -3.551 -14.263 1.00 84.81 94 LEU A CA 1
ATOM 766 C C . LEU A 1 94 ? -2.098 -5.002 -14.589 1.00 84.81 94 LEU A C 1
ATOM 768 O O . LEU A 1 94 ? -1.304 -5.680 -15.223 1.00 84.81 94 LEU A O 1
ATOM 772 N N . SER A 1 95 ? -3.299 -5.460 -14.232 1.00 83.69 95 SER A N 1
ATOM 773 C CA . SER A 1 95 ? -3.784 -6.803 -14.574 1.00 83.69 95 SER A CA 1
ATOM 774 C C . SER A 1 95 ? -3.872 -7.014 -16.090 1.00 83.69 95 SER A C 1
ATOM 776 O O . SER A 1 95 ? -3.526 -8.080 -16.596 1.00 83.69 95 SER A O 1
ATOM 778 N N . TYR A 1 96 ? -4.278 -5.978 -16.830 1.00 84.25 96 TYR A N 1
ATOM 779 C CA . TYR A 1 96 ? -4.264 -6.009 -18.290 1.00 84.25 96 TYR A CA 1
ATOM 780 C C . TYR A 1 96 ? -2.825 -6.047 -18.827 1.00 84.25 96 TYR A C 1
ATOM 782 O O . TYR A 1 96 ? -2.514 -6.852 -19.698 1.00 84.25 96 TYR A O 1
ATOM 790 N N . MET A 1 97 ? -1.919 -5.242 -18.260 1.00 83.69 97 MET A N 1
ATOM 791 C CA . MET A 1 97 ? -0.495 -5.246 -18.635 1.00 83.69 97 MET A CA 1
ATOM 792 C C . MET A 1 97 ? 0.225 -6.560 -18.295 1.00 83.69 97 MET A C 1
ATOM 794 O O . MET A 1 97 ? 1.141 -6.946 -19.009 1.00 83.69 97 MET A O 1
ATOM 798 N N . MET A 1 98 ? -0.192 -7.265 -17.240 1.00 83.19 98 MET A N 1
ATOM 799 C CA . MET A 1 98 ? 0.326 -8.591 -16.878 1.00 83.19 98 MET A CA 1
ATOM 800 C C . MET A 1 98 ? -0.020 -9.664 -17.916 1.00 83.19 98 MET A C 1
ATOM 802 O O . MET A 1 98 ? 0.686 -10.664 -18.011 1.00 83.19 98 MET A O 1
ATOM 806 N N . SER A 1 99 ? -1.104 -9.471 -18.671 1.00 83.81 99 SER A N 1
ATOM 807 C CA . SER A 1 99 ? -1.549 -10.413 -19.706 1.00 83.81 99 SER A CA 1
ATOM 808 C C . SER A 1 99 ? -0.751 -10.270 -21.010 1.00 83.81 99 SER A C 1
ATOM 810 O O . SER A 1 99 ? -0.768 -11.168 -21.851 1.00 83.81 99 SER A O 1
ATOM 812 N N . ASP A 1 100 ? -0.038 -9.154 -21.178 1.00 88.12 100 ASP A N 1
ATOM 813 C CA . ASP A 1 100 ? 0.858 -8.912 -22.304 1.00 88.12 100 ASP A CA 1
ATOM 814 C C . ASP A 1 100 ? 2.180 -9.668 -22.093 1.00 88.12 100 ASP A C 1
ATOM 816 O O . ASP A 1 100 ? 2.922 -9.412 -21.140 1.00 88.12 100 ASP A O 1
ATOM 820 N N . LYS A 1 101 ? 2.481 -10.614 -22.992 1.00 85.88 101 LYS A N 1
ATOM 821 C CA . LYS A 1 101 ? 3.658 -11.489 -22.885 1.00 85.88 101 LYS A CA 1
ATOM 822 C C . LYS A 1 101 ? 4.979 -10.717 -22.921 1.00 85.88 101 LYS A C 1
ATOM 824 O O . LYS A 1 101 ? 5.914 -11.105 -22.218 1.00 85.88 101 LYS A O 1
ATOM 829 N N . GLU A 1 102 ? 5.075 -9.641 -23.701 1.00 85.50 102 GLU A N 1
ATOM 830 C CA . GLU A 1 102 ? 6.323 -8.882 -23.837 1.00 85.50 102 GLU A CA 1
ATOM 831 C C . GLU A 1 102 ? 6.600 -8.043 -22.589 1.00 85.50 102 GLU A C 1
ATOM 833 O O . GLU A 1 102 ? 7.713 -8.057 -22.048 1.00 85.50 102 GLU A O 1
ATOM 838 N N . LEU A 1 103 ? 5.572 -7.350 -22.088 1.00 84.00 103 LEU A N 1
ATOM 839 C CA . LEU A 1 103 ? 5.672 -6.576 -20.850 1.00 84.00 103 LEU A CA 1
ATOM 840 C C . LEU A 1 103 ? 5.910 -7.487 -19.646 1.00 84.00 103 LEU A C 1
ATOM 842 O O . LEU A 1 103 ? 6.776 -7.193 -18.816 1.00 84.00 103 LEU A O 1
ATOM 846 N N . TYR A 1 104 ? 5.205 -8.618 -19.574 1.00 85.19 104 TYR A N 1
ATOM 847 C CA . TYR A 1 104 ? 5.402 -9.589 -18.505 1.00 85.19 104 TYR A CA 1
ATOM 848 C C . TYR A 1 104 ? 6.824 -10.148 -18.504 1.00 85.19 104 TYR A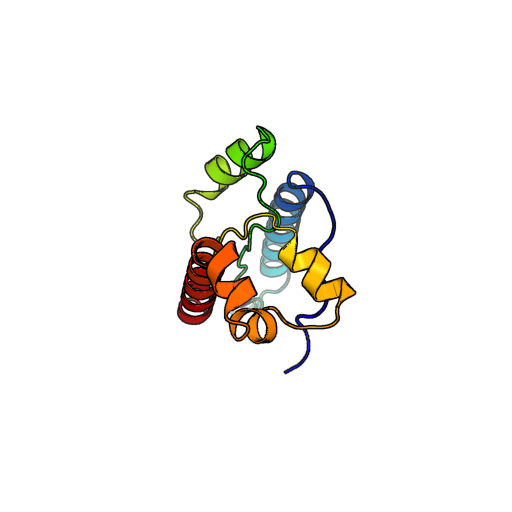 C 1
ATOM 850 O O . TYR A 1 104 ? 7.430 -10.251 -17.441 1.00 85.19 104 TYR A O 1
ATOM 858 N N . SER A 1 105 ? 7.394 -10.469 -19.670 1.00 84.25 105 SER A N 1
ATOM 859 C CA . SER A 1 105 ? 8.770 -10.971 -19.746 1.00 84.25 105 SER A CA 1
ATOM 860 C C . SER A 1 105 ? 9.790 -9.944 -19.242 1.00 84.25 105 SER A C 1
ATOM 862 O O . SER A 1 105 ? 10.762 -10.320 -18.587 1.00 84.25 105 SER A O 1
ATOM 864 N N . ARG A 1 106 ? 9.572 -8.651 -19.514 1.00 86.81 106 ARG A N 1
ATOM 865 C CA . ARG A 1 106 ? 10.477 -7.564 -19.107 1.00 86.81 106 ARG A CA 1
ATOM 866 C C . ARG A 1 106 ? 10.450 -7.297 -17.603 1.00 86.81 106 ARG A C 1
ATOM 868 O O . ARG A 1 106 ? 11.500 -7.117 -16.991 1.00 86.81 106 ARG A O 1
ATOM 875 N N . ASP A 1 107 ? 9.261 -7.287 -17.007 1.00 86.00 107 ASP A N 1
ATOM 876 C CA . ASP A 1 107 ? 9.052 -6.914 -15.603 1.00 86.00 107 ASP A CA 1
ATOM 877 C C . ASP A 1 107 ? 8.507 -8.080 -14.753 1.00 86.00 107 ASP A C 1
ATOM 879 O O . ASP A 1 107 ? 7.879 -7.873 -13.713 1.00 86.00 107 ASP A O 1
ATOM 883 N N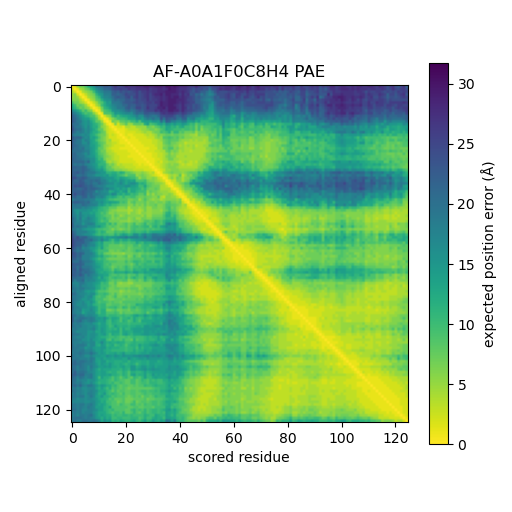 . SER A 1 108 ? 8.794 -9.329 -15.146 1.00 86.31 108 SER A N 1
ATOM 884 C CA . SER A 1 108 ? 8.258 -10.547 -14.509 1.00 86.31 108 SER A CA 1
ATOM 885 C C . SER A 1 108 ? 8.457 -10.569 -12.993 1.00 86.31 108 SER A C 1
ATOM 887 O O . SER A 1 108 ? 7.541 -10.912 -12.245 1.00 86.31 108 SER A O 1
ATOM 889 N N . LYS A 1 109 ? 9.640 -10.154 -12.518 1.00 87.19 109 LYS A N 1
ATOM 890 C CA . LYS A 1 109 ? 9.947 -10.090 -11.082 1.00 87.19 109 LYS A CA 1
ATOM 891 C C . LYS A 1 109 ? 8.995 -9.149 -10.339 1.00 87.19 109 LYS A C 1
ATOM 893 O O . LYS A 1 109 ? 8.488 -9.516 -9.286 1.00 87.19 109 LYS A O 1
ATOM 898 N N . PHE A 1 110 ? 8.735 -7.972 -10.906 1.00 86.44 110 PHE A N 1
ATOM 899 C CA . PHE A 1 110 ? 7.830 -6.988 -10.317 1.00 86.44 110 PHE A CA 1
ATOM 900 C C . PHE A 1 110 ? 6.390 -7.499 -10.308 1.00 86.44 110 PHE A C 1
ATOM 902 O O . PHE A 1 110 ? 5.728 -7.426 -9.278 1.00 86.44 110 PHE A O 1
ATOM 909 N N . PHE A 1 111 ? 5.916 -8.069 -11.419 1.00 87.62 111 PHE A N 1
ATOM 910 C CA . PHE A 1 111 ? 4.556 -8.600 -11.475 1.00 87.62 111 PHE A CA 1
ATOM 911 C C . PHE A 1 111 ? 4.333 -9.736 -10.472 1.00 87.62 111 PHE A C 1
ATOM 913 O O . PHE A 1 111 ? 3.298 -9.756 -9.812 1.00 87.62 111 PHE A O 1
ATOM 920 N N . LYS A 1 112 ? 5.318 -10.625 -10.286 1.00 87.88 112 LYS A N 1
ATOM 921 C CA . LYS A 1 112 ? 5.270 -11.671 -9.249 1.00 87.88 112 LYS A CA 1
ATOM 922 C C . LYS A 1 112 ? 5.264 -11.093 -7.832 1.00 87.88 112 LYS A C 1
ATOM 924 O O . LYS A 1 112 ? 4.492 -11.547 -6.995 1.00 87.88 112 LYS A O 1
ATOM 929 N N . GLU A 1 113 ? 6.106 -10.097 -7.559 1.00 86.56 113 GLU A N 1
ATOM 930 C CA . GLU A 1 113 ? 6.182 -9.432 -6.250 1.00 86.56 113 GLU A CA 1
ATOM 931 C C . GLU A 1 113 ? 4.874 -8.710 -5.893 1.00 86.56 113 GLU A C 1
ATOM 933 O O . GLU A 1 113 ? 4.400 -8.784 -4.756 1.00 86.56 113 GLU A O 1
ATOM 938 N N . ILE A 1 114 ? 4.259 -8.057 -6.878 1.00 86.12 114 ILE A N 1
ATOM 939 C CA . ILE A 1 114 ? 2.974 -7.376 -6.732 1.00 86.12 114 ILE A CA 1
ATOM 940 C C . ILE A 1 114 ? 1.824 -8.367 -6.552 1.00 86.12 114 ILE A C 1
ATOM 942 O O . ILE A 1 114 ? 1.000 -8.164 -5.663 1.00 86.12 114 ILE A O 1
ATOM 946 N N . ASP A 1 115 ? 1.778 -9.449 -7.330 1.00 86.69 115 ASP A N 1
ATOM 947 C CA . ASP A 1 115 ? 0.757 -10.490 -7.167 1.00 86.69 115 ASP A CA 1
ATOM 948 C C . ASP A 1 115 ? 0.837 -11.133 -5.774 1.00 86.69 115 ASP A C 1
ATOM 950 O O . ASP A 1 115 ? -0.165 -11.235 -5.066 1.00 86.69 115 ASP A O 1
ATOM 954 N N . PHE A 1 116 ? 2.051 -11.454 -5.316 1.00 86.81 116 PHE A N 1
ATOM 955 C CA . PHE A 1 116 ? 2.284 -11.938 -3.956 1.00 86.81 116 PHE A CA 1
ATOM 956 C C . PHE A 1 116 ? 1.826 -10.929 -2.893 1.00 86.81 116 PHE A C 1
ATOM 958 O O . PHE A 1 116 ? 1.180 -11.294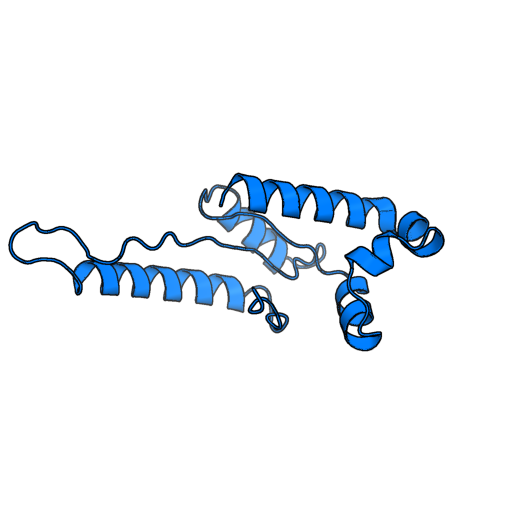 -1.909 1.00 86.81 116 PHE A O 1
ATOM 965 N N . THR A 1 117 ? 2.124 -9.647 -3.103 1.00 85.25 117 THR A N 1
ATOM 966 C CA . THR A 1 117 ? 1.706 -8.562 -2.210 1.00 85.25 117 THR A CA 1
ATOM 967 C C . THR A 1 117 ? 0.184 -8.450 -2.122 1.00 85.25 117 THR A C 1
ATOM 969 O O . THR A 1 117 ? -0.353 -8.344 -1.018 1.00 85.25 117 THR A O 1
ATOM 972 N N . PHE A 1 118 ? -0.525 -8.518 -3.251 1.00 85.00 118 PHE A N 1
ATOM 973 C CA . PHE A 1 118 ? -1.987 -8.461 -3.275 1.00 85.00 118 PHE A CA 1
ATOM 974 C C . PHE A 1 118 ? -2.636 -9.664 -2.593 1.00 85.00 118 PHE A C 1
ATOM 976 O O . PHE A 1 118 ? -3.601 -9.483 -1.847 1.00 85.00 118 PHE A O 1
ATOM 983 N N . ARG A 1 119 ? -2.084 -10.869 -2.775 1.00 86.12 119 ARG A N 1
ATOM 984 C CA . ARG A 1 119 ? -2.544 -12.064 -2.047 1.00 86.12 119 ARG A CA 1
ATOM 985 C C . ARG A 1 119 ? -2.388 -11.884 -0.540 1.00 86.12 119 ARG A C 1
ATOM 987 O O . ARG A 1 119 ? -3.365 -11.998 0.184 1.00 86.12 119 ARG A O 1
ATOM 994 N N . LYS A 1 120 ? -1.211 -11.445 -0.082 1.00 84.44 120 LYS A N 1
ATOM 995 C CA . LYS A 1 120 ? -0.949 -11.176 1.342 1.00 84.44 120 LYS A CA 1
ATOM 996 C C . LYS A 1 120 ? -1.896 -10.130 1.947 1.00 84.44 120 LYS A C 1
ATOM 998 O O . LYS A 1 120 ? -2.239 -10.226 3.122 1.00 84.44 120 LYS A O 1
ATOM 1003 N N . ILE A 1 121 ? -2.268 -9.104 1.178 1.00 83.19 121 ILE A N 1
ATOM 1004 C CA . ILE A 1 121 ? -3.254 -8.099 1.605 1.00 83.19 121 ILE A CA 1
ATOM 1005 C C . ILE A 1 121 ? -4.638 -8.741 1.733 1.00 83.19 121 ILE A C 1
ATOM 1007 O O . ILE A 1 121 ? -5.303 -8.526 2.739 1.00 83.19 121 ILE A O 1
ATOM 1011 N N . THR A 1 122 ? -5.040 -9.538 0.742 1.00 83.94 122 THR A N 1
ATOM 1012 C CA . THR A 1 122 ? -6.349 -10.209 0.710 1.00 83.94 122 THR A CA 1
ATOM 1013 C C . THR A 1 122 ? -6.493 -11.221 1.845 1.00 83.94 122 THR A C 1
ATOM 1015 O O . THR A 1 122 ? -7.540 -11.267 2.468 1.00 83.94 122 THR A O 1
ATOM 1018 N N . ASP A 1 123 ? -5.434 -11.959 2.180 1.00 83.12 123 ASP A N 1
ATOM 1019 C CA . ASP A 1 123 ? -5.449 -12.945 3.271 1.00 83.12 123 ASP A CA 1
ATOM 1020 C C . ASP A 1 123 ? -5.552 -12.307 4.671 1.00 83.12 123 ASP A C 1
ATOM 1022 O O . ASP A 1 123 ? -5.876 -12.984 5.647 1.00 83.12 123 ASP A O 1
ATOM 1026 N N . LYS A 1 124 ? -5.207 -11.019 4.801 1.00 76.62 124 LYS A N 1
ATOM 1027 C CA . LYS A 1 124 ? -5.212 -10.283 6.077 1.00 76.62 124 LYS A CA 1
ATOM 1028 C C . LYS A 1 124 ? -6.499 -9.489 6.331 1.00 76.62 124 LYS A C 1
ATOM 1030 O O . LYS A 1 124 ? -6.673 -9.022 7.461 1.00 76.62 124 LYS A O 1
ATOM 1035 N N . LEU A 1 125 ? -7.314 -9.272 5.300 1.00 70.69 125 LEU A N 1
ATOM 1036 C CA . LEU A 1 125 ? -8.577 -8.530 5.356 1.00 70.69 125 LEU A CA 1
ATOM 1037 C C . LEU A 1 125 ? -9.739 -9.482 5.639 1.00 70.69 125 LEU A C 1
ATOM 1039 O O . LEU A 1 125 ? -10.573 -9.105 6.491 1.00 70.69 125 LEU A O 1
#

Sequence (125 aa):
MCLLKQIVTHKVLSTFIVYIHLSERLEEFKTEAFDFKTRASYVTAKLFFLGNMIKHNTNSSKELIRSLKNDKSVLAMIPHKELFNRSTLDKKSLSYMMSDKELYSRDSKFFKEIDFTFRKITDKL

Solvent-accessible surface area (backbone atoms only — not comparable to full-atom values): 7703 Å² total; per-residue (Å²): 144,86,84,86,80,83,91,85,84,78,59,71,70,57,54,56,56,51,49,53,55,53,52,53,52,52,53,51,48,31,70,70,43,44,40,91,87,77,71,46,51,76,63,80,80,80,78,72,40,70,47,61,62,42,45,94,87,41,70,69,40,54,50,52,50,62,74,49,69,81,47,84,48,50,63,47,76,42,66,57,56,68,65,60,56,48,27,62,74,70,73,40,54,66,73,61,48,59,70,35,68,68,57,27,68,75,44,42,69,56,55,52,53,49,52,53,46,52,49,54,43,61,78,71,107